Protein AF-A0A068VLN8-F1 (afdb_monomer)

Sequence (95 aa):
MSPPRLKVYEGVPPPYDKTKRMVIPDALKVLRLQAGHKYCLLGGLSSEVGWNYADTIRELEAKRKKRDLAEELMLAARSLNPPSSPTKFHQAGAR

Secondary structure (DSSP, 8-state):
-PPPS----SS--TTGGGS-----GGG-HHHHS-TT-----HHHHHHHTT-TTHHHHHHHHHHHHHHHHHHHHHHHHHHHS--SS----------

Mean predicted aligned error: 9.09 Å

InterPro domains:
  IPR005822 Large ribosomal subunit protein uL13 [PTHR11545] (5-68)
  IPR036899 Large ribosomal subunit protein uL13 superfamily [G3DSA:3.90.1180.10] (2-53)
  IPR036899 Large ribosomal subunit protein uL13 superfamily [SSF52161] (4-53)

Solvent-accessible surface area (backbone atoms only — not comparable to full-atom values): 6497 Å² total; per-residue (Å²): 133,83,78,79,92,76,86,88,74,88,68,71,58,86,76,55,63,81,46,89,82,84,80,64,70,90,75,34,59,85,79,72,50,64,89,90,66,8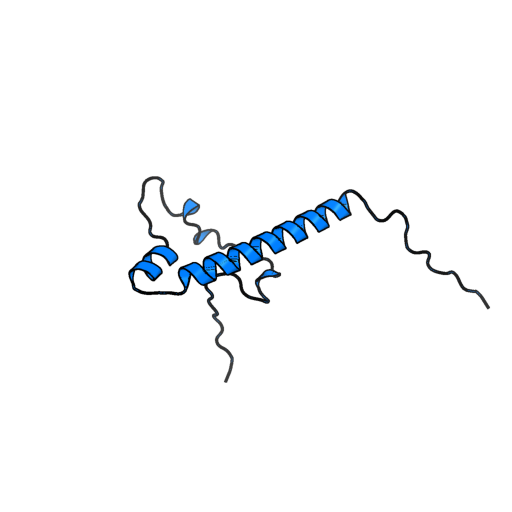7,83,82,55,67,73,57,56,42,44,76,76,69,44,81,57,61,65,60,44,52,54,52,46,52,54,49,52,53,51,54,51,51,52,51,50,51,54,54,52,46,70,77,55,59,78,94,60,80,78,76,77,76,87,77,73,97,125

Radius of gyration: 22.71 Å; Cα contacts (8 Å, |Δi|>4): 18; chains: 1; bounding box: 40×73×42 Å

Nearest PDB structures (foldseek):
  7qiz-assembly1_Q  TM=7.808E-01  e=6.899E-06  Solanum lycopersicum
  8v84-assembly1_O  TM=9.735E-01  e=1.619E-04  Saccharomyces cerevisiae BY4741
  8b2l-assembly1_d3  TM=7.379E-01  e=8.439E-06  Nicotiana tabacum
  8c3a-assembly1_w  TM=7.453E-01  e=1.731E-04  Candida albicans

Foldseek 3Di:
DDDDPDDDDLAQDPPRLPPDDDDDVVPDCVVPPDPPDDDDDPLVVCVVVPNPCSVVRVVVNVVSVVVVVVVVVVVVVCVVPPPPDDPDPPPDDDD

Structure (mmCIF, N/CA/C/O backbone):
data_AF-A0A068VLN8-F1
#
_entry.id   AF-A0A068VLN8-F1
#
loop_
_atom_site.group_PDB
_atom_site.id
_atom_site.type_symbol
_atom_site.label_atom_id
_atom_site.label_alt_id
_atom_site.label_comp_id
_atom_site.label_asym_id
_atom_site.label_entity_id
_atom_site.label_seq_id
_atom_site.pdbx_PDB_ins_code
_atom_site.Cartn_x
_atom_site.Cartn_y
_atom_site.Cartn_z
_atom_site.occupancy
_atom_site.B_iso_or_equiv
_atom_site.auth_seq_id
_atom_site.auth_comp_id
_atom_site.auth_asym_id
_atom_site.auth_atom_id
_atom_site.pdbx_PDB_model_num
ATOM 1 N N . MET A 1 1 ? -15.7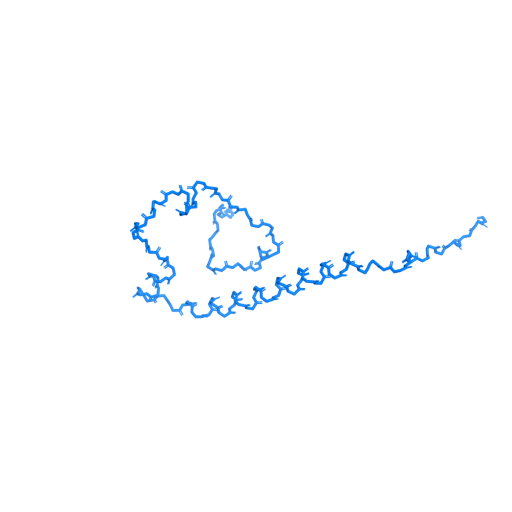43 -0.183 -27.932 1.00 66.06 1 MET A N 1
ATOM 2 C CA . MET A 1 1 ? -15.298 -1.238 -26.994 1.00 66.06 1 MET A CA 1
ATOM 3 C C . MET A 1 1 ? -15.280 -0.634 -25.593 1.00 66.06 1 MET A C 1
ATOM 5 O O . MET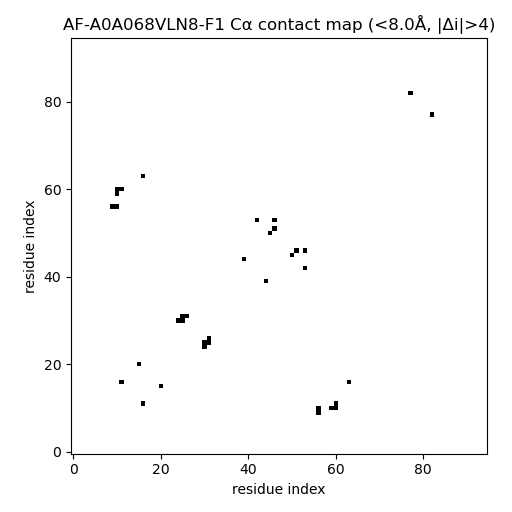 A 1 1 ? -14.625 0.383 -25.418 1.00 66.06 1 MET A O 1
ATOM 9 N N . SER A 1 2 ? -16.070 -1.148 -24.643 1.00 79.88 2 SER A N 1
ATOM 10 C CA . SER A 1 2 ? -16.106 -0.608 -23.268 1.00 79.88 2 SER A CA 1
ATOM 11 C C . SER A 1 2 ? -14.772 -0.872 -22.562 1.00 79.88 2 SER A C 1
ATOM 13 O O . SER A 1 2 ? -14.232 -1.967 -22.736 1.00 79.88 2 SER A O 1
ATOM 15 N N . PRO A 1 3 ? -14.245 0.061 -21.745 1.00 81.56 3 PRO A N 1
ATOM 16 C CA . PRO A 1 3 ? -13.064 -0.217 -20.939 1.00 81.56 3 PRO A CA 1
ATOM 17 C C . PRO A 1 3 ? -13.328 -1.373 -19.958 1.00 81.56 3 PRO A C 1
ATOM 19 O O . PRO A 1 3 ? -14.473 -1.562 -19.520 1.00 81.56 3 PRO A O 1
ATOM 22 N N . PRO A 1 4 ? -12.284 -2.146 -19.604 1.00 89.81 4 PRO A N 1
ATOM 23 C CA . PRO A 1 4 ? -12.393 -3.208 -18.615 1.00 89.81 4 PRO A CA 1
ATOM 24 C C . PRO A 1 4 ? -12.787 -2.629 -17.252 1.00 89.81 4 PRO A C 1
ATOM 26 O O . PRO A 1 4 ? -12.344 -1.546 -16.860 1.00 89.81 4 PRO A O 1
ATOM 29 N N . ARG A 1 5 ? -13.639 -3.362 -16.529 1.00 93.75 5 ARG A N 1
ATOM 30 C CA . ARG A 1 5 ? -14.190 -2.921 -15.236 1.00 93.75 5 ARG A CA 1
ATOM 31 C C . ARG A 1 5 ? -13.184 -3.021 -14.085 1.00 93.75 5 ARG A C 1
ATOM 33 O O . ARG A 1 5 ? -13.287 -2.250 -13.139 1.00 93.75 5 ARG A O 1
ATOM 40 N N . LEU A 1 6 ? -12.226 -3.947 -14.164 1.00 94.56 6 LEU A N 1
ATOM 41 C CA . LEU A 1 6 ? -11.197 -4.156 -13.144 1.00 94.56 6 LEU A CA 1
ATOM 42 C C . LEU A 1 6 ? -9.876 -3.511 -13.573 1.00 94.56 6 LEU A C 1
ATOM 44 O O . LEU A 1 6 ? -9.428 -3.687 -14.705 1.00 94.56 6 LEU A O 1
ATOM 48 N N . LYS A 1 7 ? -9.250 -2.791 -12.641 1.00 93.56 7 LYS A N 1
ATOM 49 C CA . LYS A 1 7 ? -7.915 -2.204 -12.782 1.00 93.56 7 LYS A CA 1
ATOM 50 C C . LYS A 1 7 ? -7.112 -2.540 -11.528 1.00 93.56 7 LYS A C 1
ATOM 52 O O . LYS A 1 7 ? -7.635 -2.395 -10.426 1.00 93.56 7 LYS A O 1
ATOM 57 N N . VAL A 1 8 ? -5.871 -2.985 -11.701 1.00 94.94 8 VAL A N 1
ATOM 58 C CA . VAL A 1 8 ? -4.968 -3.380 -10.610 1.00 94.94 8 VAL A CA 1
ATOM 59 C C . VAL A 1 8 ? -3.620 -2.707 -10.834 1.00 94.94 8 VAL A C 1
ATOM 61 O O . VAL A 1 8 ? -3.135 -2.659 -11.963 1.00 94.94 8 VAL A O 1
ATOM 64 N N . TYR A 1 9 ? -3.042 -2.173 -9.761 1.00 95.12 9 TYR A N 1
ATOM 65 C CA . TYR A 1 9 ? -1.764 -1.470 -9.769 1.00 95.12 9 TYR A CA 1
ATOM 66 C C . TYR A 1 9 ? -0.955 -1.881 -8.538 1.00 95.12 9 TYR A C 1
ATOM 68 O O . TYR A 1 9 ? -1.531 -2.115 -7.476 1.00 95.12 9 TYR A O 1
ATOM 76 N N . GLU A 1 10 ? 0.367 -1.928 -8.676 1.00 95.12 10 GLU A N 1
ATOM 77 C CA . GLU A 1 10 ? 1.292 -2.040 -7.548 1.00 95.12 10 GLU A CA 1
ATOM 78 C C . GLU A 1 10 ? 1.730 -0.632 -7.121 1.00 95.12 10 GLU A C 1
ATOM 80 O O . GLU A 1 10 ? 2.254 0.141 -7.925 1.00 95.12 10 GLU A O 1
ATOM 85 N N . GLY A 1 11 ? 1.453 -0.276 -5.864 1.00 95.12 11 GLY A N 1
ATOM 86 C CA . GLY A 1 11 ? 1.467 1.114 -5.391 1.00 95.12 11 GLY A CA 1
ATOM 87 C C . GLY A 1 11 ? 0.154 1.860 -5.669 1.00 95.12 11 GLY A C 1
ATOM 88 O O . GLY A 1 11 ? -0.828 1.285 -6.139 1.00 95.12 11 GLY A O 1
ATOM 89 N N . VAL A 1 12 ? 0.109 3.154 -5.339 1.00 95.69 12 VAL A N 1
ATOM 90 C CA . VAL A 1 12 ? -1.093 3.988 -5.504 1.00 95.69 12 VAL A CA 1
ATOM 91 C C . VAL A 1 12 ? -0.817 5.108 -6.510 1.00 95.69 12 VAL A C 1
ATOM 93 O O . VAL A 1 12 ? -0.339 6.178 -6.124 1.00 95.69 12 VAL A O 1
ATOM 96 N N . PRO A 1 13 ? -1.094 4.878 -7.806 1.00 95.12 13 PRO A N 1
ATOM 97 C CA . PRO A 1 13 ? -0.807 5.859 -8.842 1.00 95.12 13 PRO A CA 1
ATOM 98 C C . PRO A 1 13 ? -1.848 6.992 -8.870 1.00 95.12 13 PRO A C 1
ATOM 100 O O . PRO A 1 13 ? -2.993 6.798 -8.443 1.00 95.12 13 PRO A O 1
ATOM 103 N N . PRO A 1 14 ? -1.503 8.159 -9.446 1.00 93.00 14 PRO A N 1
ATOM 104 C CA . PRO A 1 14 ? -2.485 9.181 -9.795 1.00 93.00 14 PRO A CA 1
ATOM 105 C C . PRO A 1 14 ? -3.568 8.626 -10.738 1.00 93.00 14 PRO A C 1
ATOM 107 O O . PRO A 1 14 ? -3.236 7.865 -11.652 1.00 93.00 14 PRO A O 1
ATOM 110 N N . PRO A 1 15 ? -4.856 8.986 -10.564 1.00 92.31 15 PRO A N 1
ATOM 111 C CA . PRO A 1 15 ? -5.430 9.932 -9.592 1.00 92.31 15 PRO A CA 1
ATOM 112 C C . PRO A 1 15 ? -5.899 9.291 -8.263 1.00 92.31 15 PRO A C 1
ATOM 114 O O . PRO A 1 15 ? -6.579 9.935 -7.459 1.00 92.31 15 PRO A O 1
ATOM 117 N N . TYR A 1 16 ? -5.614 8.005 -8.038 1.00 93.88 16 TYR A N 1
ATOM 118 C CA . TYR A 1 16 ? -6.133 7.252 -6.888 1.00 93.88 16 TYR A CA 1
ATOM 119 C C . TYR A 1 16 ? -5.416 7.577 -5.575 1.00 93.88 16 TYR A C 1
ATOM 121 O O . TYR A 1 16 ? -5.931 7.268 -4.504 1.00 93.88 16 TYR A O 1
ATOM 129 N N . ASP A 1 17 ? -4.258 8.227 -5.648 1.00 93.19 17 ASP A N 1
ATOM 130 C CA . ASP A 1 17 ? -3.495 8.721 -4.504 1.00 93.19 17 ASP A CA 1
ATOM 131 C C . ASP A 1 17 ? -4.290 9.707 -3.639 1.00 93.19 17 ASP A C 1
ATOM 133 O O . ASP A 1 17 ? -4.169 9.667 -2.418 1.00 93.19 17 ASP A O 1
ATOM 137 N N . LYS A 1 18 ? -5.152 10.524 -4.255 1.00 89.69 18 LYS A N 1
ATOM 138 C CA . LYS A 1 18 ? -6.018 11.500 -3.566 1.00 89.69 18 LYS A CA 1
ATOM 139 C C . LYS A 1 18 ? -7.397 10.961 -3.194 1.00 89.69 18 LYS A C 1
ATOM 141 O O . LYS A 1 18 ? -8.160 11.615 -2.487 1.00 89.69 18 LYS A O 1
ATOM 146 N N . THR A 1 19 ? -7.757 9.788 -3.703 1.00 91.69 19 THR A N 1
ATOM 147 C CA . THR A 1 19 ? -9.081 9.205 -3.476 1.00 91.69 19 THR A CA 1
ATOM 148 C C . THR A 1 19 ? -9.087 8.422 -2.165 1.00 91.69 19 THR A C 1
ATOM 150 O O . THR A 1 19 ? -8.122 7.729 -1.833 1.00 91.69 19 THR A O 1
ATOM 153 N N . LYS A 1 20 ? -10.195 8.480 -1.412 1.00 91.75 20 LYS A N 1
ATOM 154 C CA . LYS A 1 20 ? -10.355 7.659 -0.205 1.00 91.75 20 LYS A CA 1
ATOM 155 C C . LYS A 1 20 ? -10.302 6.176 -0.578 1.00 91.75 20 LYS A C 1
ATOM 157 O O . LYS A 1 20 ? -11.173 5.662 -1.276 1.00 91.75 20 LYS A O 1
ATOM 162 N N . ARG A 1 21 ? -9.281 5.483 -0.079 1.00 93.19 21 ARG A N 1
ATOM 163 C CA . ARG A 1 21 ? -9.122 4.036 -0.244 1.00 93.19 21 ARG A CA 1
ATOM 164 C C . ARG A 1 21 ? -10.039 3.317 0.734 1.00 93.19 21 ARG A C 1
ATOM 166 O O . ARG A 1 21 ? -9.990 3.571 1.936 1.00 93.19 21 ARG A O 1
ATOM 173 N N . MET A 1 22 ? -10.870 2.430 0.204 1.00 96.25 22 MET A N 1
ATOM 174 C CA . MET A 1 22 ? -11.757 1.593 1.002 1.00 96.25 22 MET A CA 1
ATOM 175 C C . MET A 1 22 ? -11.068 0.269 1.323 1.00 96.25 22 MET A C 1
ATOM 177 O O . MET A 1 22 ? -10.307 -0.260 0.514 1.00 96.25 22 MET A O 1
ATOM 181 N N . VAL A 1 23 ? -11.343 -0.261 2.511 1.00 96.00 23 VAL A N 1
ATOM 182 C CA . VAL A 1 23 ? -10.834 -1.555 2.970 1.00 96.00 23 VAL A CA 1
ATOM 183 C C . VAL A 1 23 ? -12.004 -2.523 3.030 1.00 96.00 23 VAL A C 1
ATOM 185 O O . VAL A 1 23 ? -13.031 -2.200 3.621 1.00 96.00 23 VAL A O 1
ATOM 188 N N . ILE A 1 24 ? -11.844 -3.701 2.430 1.00 96.56 24 ILE A N 1
ATOM 189 C CA . ILE A 1 24 ? -12.818 -4.792 2.521 1.00 96.56 24 ILE A CA 1
ATOM 190 C C . ILE A 1 24 ? -12.436 -5.644 3.739 1.00 96.56 24 ILE A C 1
ATOM 192 O O . ILE A 1 24 ? -11.392 -6.302 3.694 1.00 96.56 24 ILE A O 1
ATOM 196 N N . PRO A 1 25 ? -13.231 -5.653 4.826 1.00 96.38 25 PRO A N 1
ATOM 197 C CA . PRO A 1 25 ? -12.845 -6.326 6.068 1.00 96.38 25 PRO A CA 1
ATOM 198 C C . PRO A 1 25 ? -12.621 -7.832 5.896 1.00 96.38 25 PRO A C 1
ATOM 200 O O . PRO A 1 25 ? -11.691 -8.388 6.475 1.00 96.38 25 PRO A O 1
ATOM 203 N N . ASP A 1 26 ? -13.409 -8.488 5.043 1.00 96.00 26 ASP A N 1
ATOM 204 C CA . ASP A 1 26 ? -13.301 -9.933 4.812 1.00 96.00 26 ASP A CA 1
ATOM 205 C C . ASP A 1 26 ? -12.019 -10.357 4.083 1.00 96.00 26 ASP A C 1
ATOM 207 O O . ASP A 1 26 ? -11.650 -11.527 4.134 1.00 96.00 26 ASP A O 1
ATOM 211 N N . ALA A 1 27 ? -11.300 -9.415 3.465 1.00 95.00 27 ALA A N 1
ATOM 212 C CA . ALA A 1 27 ? -10.005 -9.663 2.832 1.00 95.00 27 ALA A CA 1
ATOM 213 C C . ALA A 1 27 ? -8.811 -9.400 3.773 1.00 95.00 27 ALA A C 1
ATOM 215 O O . ALA A 1 27 ? -7.658 -9.617 3.394 1.00 95.00 27 ALA A O 1
ATOM 216 N N . LEU A 1 28 ? -9.043 -8.912 4.998 1.00 95.56 28 LEU A N 1
ATOM 217 C CA . LEU A 1 28 ? -7.959 -8.565 5.913 1.00 95.56 28 LEU A CA 1
ATOM 218 C C . LEU A 1 28 ? -7.323 -9.807 6.536 1.00 95.56 28 LEU A C 1
ATOM 220 O O . LEU A 1 28 ? -7.940 -10.511 7.335 1.00 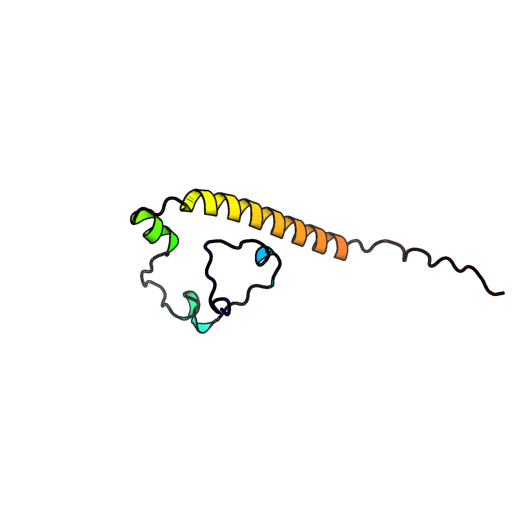95.56 28 LEU A O 1
ATOM 224 N N . LYS A 1 29 ? -6.023 -9.991 6.276 1.00 94.88 29 LYS A N 1
ATOM 225 C CA . LYS A 1 29 ? -5.201 -11.056 6.875 1.00 94.88 29 LYS A CA 1
ATOM 226 C C . LYS A 1 29 ? -5.373 -11.151 8.393 1.00 94.88 29 LYS A C 1
ATOM 228 O O . LYS A 1 29 ? -5.559 -12.243 8.902 1.00 94.88 29 LYS A O 1
ATOM 233 N N . VAL A 1 30 ? -5.327 -10.025 9.110 1.00 94.50 30 VAL A N 1
ATOM 234 C CA . VAL A 1 30 ? -5.413 -10.003 10.586 1.00 94.50 30 VAL A CA 1
ATOM 235 C C . VAL A 1 30 ? -6.743 -10.544 11.121 1.00 94.50 30 VAL A C 1
ATOM 237 O O . VAL A 1 30 ? -6.785 -11.059 12.229 1.00 94.50 30 VAL A O 1
ATOM 240 N N . LEU A 1 31 ? -7.817 -10.447 10.331 1.00 95.56 31 LEU A N 1
ATOM 241 C CA . LEU A 1 31 ? -9.139 -10.944 10.712 1.00 95.56 31 LEU A CA 1
ATOM 242 C C . LEU A 1 31 ? -9.372 -12.390 10.271 1.00 95.56 31 LEU A C 1
ATOM 244 O O . LEU A 1 31 ? -10.241 -13.055 10.823 1.00 95.56 31 LEU A O 1
ATOM 248 N N . ARG A 1 32 ? -8.662 -12.857 9.238 1.00 95.44 32 ARG A N 1
ATOM 249 C CA . ARG A 1 32 ? -8.900 -14.168 8.615 1.00 95.44 32 ARG A CA 1
ATOM 250 C C . ARG A 1 32 ? -7.865 -15.227 8.983 1.00 95.44 32 ARG A C 1
ATOM 252 O O . ARG A 1 32 ? -8.193 -16.407 8.978 1.00 95.44 32 ARG A O 1
ATOM 259 N N . LEU A 1 33 ? -6.630 -14.830 9.281 1.00 96.19 33 LEU A N 1
ATOM 260 C CA . LEU A 1 33 ? -5.526 -15.739 9.571 1.00 96.19 33 LEU A CA 1
ATOM 261 C C . LEU A 1 33 ? -5.233 -15.764 11.075 1.00 96.19 33 LEU A C 1
ATOM 263 O O . LEU A 1 33 ? -4.999 -14.719 11.680 1.00 96.19 33 LEU A O 1
ATOM 267 N N . GLN A 1 34 ? -5.205 -16.960 11.664 1.00 95.69 34 GLN A N 1
ATOM 268 C CA . GLN A 1 34 ? -4.836 -17.143 13.068 1.00 95.69 34 GLN A CA 1
ATOM 269 C C . GLN A 1 34 ? -3.366 -16.782 13.317 1.00 95.69 34 GLN A C 1
ATOM 271 O O . GLN A 1 34 ? -2.500 -16.931 12.448 1.00 95.69 34 GLN A O 1
ATOM 276 N N . ALA A 1 35 ? -3.079 -16.321 14.535 1.00 95.75 35 ALA A N 1
ATOM 277 C CA . ALA A 1 35 ? -1.716 -16.049 14.963 1.00 95.75 35 ALA A CA 1
ATOM 278 C C . ALA A 1 35 ? -0.853 -17.320 14.864 1.00 95.75 35 ALA A C 1
ATOM 280 O O . ALA A 1 35 ? -1.296 -18.414 15.202 1.00 95.75 35 ALA A O 1
ATOM 281 N N . GLY A 1 36 ? 0.383 -17.172 14.387 1.00 95.75 36 GLY A N 1
ATOM 282 C CA . GLY A 1 36 ? 1.326 -18.281 14.207 1.00 95.75 36 GLY A CA 1
ATOM 283 C C . GLY A 1 36 ? 1.286 -18.950 12.829 1.00 95.75 36 GLY A C 1
ATOM 284 O O . GLY A 1 36 ? 2.238 -19.643 12.472 1.00 95.75 36 GLY A O 1
ATOM 285 N N . HIS A 1 37 ? 0.259 -18.712 12.008 1.00 96.88 37 HIS A N 1
ATOM 286 C CA . HIS A 1 37 ? 0.225 -19.259 10.651 1.00 96.88 37 HIS A CA 1
ATOM 287 C C . HIS A 1 37 ? 1.125 -18.458 9.699 1.00 96.88 37 HIS A C 1
ATOM 289 O O . HIS A 1 37 ? 1.123 -17.222 9.688 1.00 96.88 37 HIS A O 1
ATOM 295 N N . LYS A 1 38 ? 1.898 -19.175 8.873 1.00 96.12 38 LYS A N 1
ATOM 296 C CA . LYS A 1 38 ? 2.796 -18.573 7.878 1.00 96.12 38 LYS A CA 1
ATOM 297 C C . LYS A 1 38 ? 1.992 -17.981 6.719 1.00 96.12 38 LYS A C 1
ATOM 299 O O . LYS A 1 38 ? 0.975 -18.532 6.310 1.00 96.12 38 LYS A O 1
ATOM 304 N N . TYR A 1 39 ? 2.480 -16.876 6.171 1.00 96.00 39 TYR A N 1
ATOM 305 C CA . TYR A 1 39 ? 1.922 -16.224 4.991 1.00 96.00 39 TYR A CA 1
ATOM 306 C C . TYR A 1 39 ? 3.053 -15.676 4.126 1.00 96.00 39 TYR A C 1
ATOM 308 O O . TYR A 1 39 ? 4.169 -15.469 4.602 1.00 96.00 39 TYR A O 1
ATOM 316 N N . CYS A 1 40 ? 2.746 -15.425 2.860 1.00 95.75 40 CYS A N 1
ATOM 317 C CA . CYS A 1 40 ? 3.667 -14.817 1.916 1.00 95.75 40 CYS A CA 1
ATOM 318 C C . CYS A 1 40 ? 3.201 -13.396 1.582 1.00 95.75 40 CYS A C 1
ATOM 320 O O . CYS A 1 40 ? 2.001 -13.111 1.551 1.00 95.75 40 CYS A O 1
ATOM 322 N N . LEU A 1 41 ? 4.152 -12.498 1.341 1.00 94.94 41 LEU A N 1
ATOM 323 C CA . LEU A 1 41 ? 3.878 -11.190 0.764 1.00 94.94 41 LEU A CA 1
ATOM 324 C C . LEU A 1 41 ? 4.040 -11.293 -0.747 1.00 94.94 41 LEU A C 1
ATOM 326 O O . LEU A 1 41 ? 5.116 -11.660 -1.215 1.00 94.94 41 LEU A O 1
ATOM 330 N N . LEU A 1 42 ? 3.001 -10.908 -1.494 1.00 94.50 42 LEU A N 1
ATOM 331 C CA . LEU A 1 42 ? 3.018 -10.954 -2.957 1.00 94.50 42 LEU A CA 1
ATOM 332 C C . LEU A 1 42 ? 4.250 -10.244 -3.533 1.00 94.50 42 LEU A C 1
ATOM 334 O O . LEU A 1 42 ? 4.933 -10.816 -4.365 1.00 94.50 42 LEU A O 1
ATOM 338 N N . GLY A 1 43 ? 4.601 -9.057 -3.026 1.00 93.75 43 GLY A N 1
ATOM 339 C CA . GLY A 1 43 ? 5.789 -8.331 -3.491 1.00 93.75 43 GLY A CA 1
ATOM 340 C C . GLY A 1 43 ? 7.116 -9.075 -3.272 1.00 93.75 43 GLY A C 1
ATOM 341 O O . GLY A 1 43 ? 8.018 -8.954 -4.098 1.00 93.75 43 GLY A O 1
ATOM 342 N N . GLY A 1 44 ? 7.231 -9.868 -2.199 1.00 94.25 44 GLY A N 1
ATOM 343 C CA . GLY A 1 44 ? 8.407 -10.709 -1.947 1.00 94.25 44 GLY A CA 1
ATOM 344 C C . GLY A 1 44 ? 8.494 -11.848 -2.958 1.00 94.25 44 GLY A C 1
ATOM 345 O O . GLY A 1 44 ? 9.480 -11.948 -3.681 1.00 94.25 44 GLY A O 1
ATOM 346 N N . LEU A 1 45 ? 7.404 -12.610 -3.095 1.00 96.19 45 LEU A N 1
ATOM 347 C CA . LEU A 1 45 ? 7.300 -13.687 -4.082 1.00 96.19 45 LEU A CA 1
ATOM 348 C C . LEU A 1 45 ? 7.558 -13.188 -5.507 1.00 96.19 45 LEU A C 1
ATOM 350 O O . LEU A 1 45 ? 8.326 -13.798 -6.239 1.00 96.19 45 LEU A O 1
ATOM 354 N N . SER A 1 46 ? 6.948 -12.065 -5.893 1.00 96.00 46 SER A N 1
ATOM 355 C CA . SER A 1 46 ? 7.125 -11.467 -7.218 1.00 96.00 46 SER A CA 1
ATOM 356 C C . SER A 1 46 ? 8.594 -11.148 -7.503 1.00 96.00 46 SER A C 1
ATOM 358 O O . SER A 1 46 ? 9.073 -11.399 -8.605 1.00 96.00 46 SER A O 1
ATOM 360 N N . SER A 1 47 ? 9.324 -10.635 -6.509 1.00 94.88 47 SER A N 1
ATOM 361 C CA . SER A 1 47 ? 10.751 -10.322 -6.655 1.00 94.88 47 SER A CA 1
ATOM 362 C C . SER A 1 47 ? 11.589 -11.591 -6.843 1.00 94.88 47 SER A C 1
ATOM 364 O O . SER A 1 47 ? 12.481 -11.617 -7.687 1.00 94.88 47 SER A O 1
ATOM 366 N N . GLU A 1 48 ? 11.268 -12.662 -6.112 1.00 95.94 48 GLU A N 1
ATOM 367 C CA . GLU A 1 48 ? 11.941 -13.964 -6.237 1.00 95.94 48 GLU A CA 1
ATOM 368 C C . GLU A 1 48 ? 11.735 -14.605 -7.618 1.00 95.94 48 GLU A C 1
ATOM 370 O O . GLU A 1 48 ? 12.639 -15.260 -8.132 1.00 95.94 48 GLU A O 1
ATOM 375 N N . VAL A 1 49 ? 10.581 -14.379 -8.257 1.00 96.19 49 VAL A N 1
ATOM 376 C CA . VAL A 1 49 ? 10.275 -14.907 -9.601 1.00 96.19 49 VAL A CA 1
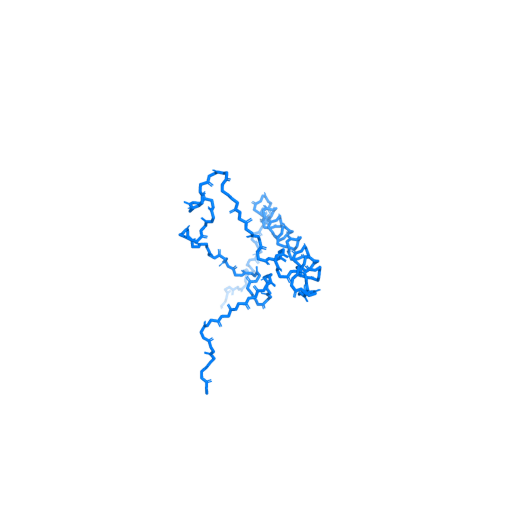ATOM 377 C C . VAL A 1 49 ? 10.700 -13.975 -10.746 1.00 96.19 49 VAL A C 1
ATOM 379 O O . VAL A 1 49 ? 10.282 -14.167 -11.887 1.00 96.19 49 VAL A O 1
ATOM 382 N N . GLY A 1 50 ? 11.544 -12.975 -10.468 1.00 94.81 50 GLY A N 1
ATOM 383 C CA . GLY A 1 50 ? 12.168 -12.126 -11.490 1.00 94.81 50 GLY A CA 1
ATOM 384 C C . GLY A 1 50 ? 11.421 -10.830 -11.820 1.00 94.81 50 GLY A C 1
ATOM 385 O O . GLY A 1 50 ? 11.664 -10.225 -12.866 1.00 94.81 50 GLY A O 1
ATOM 386 N N . TRP A 1 51 ? 10.509 -10.371 -10.958 1.00 96.19 51 TRP A N 1
ATOM 387 C CA . TRP A 1 51 ? 9.887 -9.058 -11.123 1.00 96.19 51 TRP A CA 1
ATOM 388 C C . TRP A 1 51 ? 10.807 -7.931 -10.632 1.00 96.19 51 TRP A C 1
ATOM 390 O O . TRP A 1 51 ? 11.017 -7.743 -9.436 1.00 96.19 51 TRP A O 1
ATOM 400 N N . ASN A 1 52 ? 11.316 -7.130 -11.569 1.00 94.38 52 ASN A N 1
ATOM 401 C CA . ASN A 1 52 ? 12.393 -6.163 -11.306 1.00 94.38 52 ASN A CA 1
ATOM 402 C C . ASN A 1 52 ? 11.932 -4.783 -10.795 1.00 94.38 52 ASN A C 1
ATOM 404 O O . ASN A 1 52 ? 12.761 -3.923 -10.512 1.00 94.38 52 ASN A O 1
ATOM 408 N N . TYR A 1 53 ? 10.626 -4.529 -10.684 1.00 95.38 53 TYR A N 1
ATOM 409 C CA . TYR A 1 53 ? 10.105 -3.190 -10.358 1.00 95.38 53 TYR A CA 1
ATOM 410 C C . TYR A 1 53 ? 9.931 -2.923 -8.856 1.00 95.38 53 TYR A C 1
ATOM 412 O O . TYR A 1 53 ? 9.484 -1.839 -8.471 1.00 95.38 53 TYR A O 1
ATOM 420 N N . ALA A 1 54 ? 10.291 -3.880 -7.997 1.00 94.38 54 ALA A N 1
ATOM 421 C CA . ALA A 1 54 ? 10.094 -3.785 -6.553 1.00 94.38 54 ALA A CA 1
ATOM 422 C C . ALA A 1 54 ? 10.756 -2.537 -5.935 1.00 94.38 54 ALA A C 1
ATOM 424 O O . ALA A 1 54 ? 10.126 -1.828 -5.145 1.00 94.38 54 ALA A O 1
ATOM 425 N N . ASP A 1 55 ? 11.998 -2.229 -6.320 1.00 95.31 55 ASP A N 1
ATOM 426 C CA . ASP A 1 55 ? 12.745 -1.087 -5.778 1.00 95.31 55 ASP A CA 1
ATOM 427 C C . ASP A 1 55 ? 12.197 0.254 -6.278 1.00 95.31 55 ASP A C 1
ATOM 429 O O . ASP A 1 55 ? 12.014 1.185 -5.490 1.00 95.31 55 ASP A O 1
ATOM 433 N N . THR A 1 56 ? 11.839 0.332 -7.562 1.00 95.88 56 THR A N 1
ATOM 434 C CA . THR A 1 56 ? 11.209 1.519 -8.154 1.00 95.88 56 THR A CA 1
ATOM 435 C C . THR A 1 56 ? 9.899 1.858 -7.445 1.00 95.88 56 THR A C 1
ATOM 437 O O . THR A 1 56 ? 9.662 3.007 -7.073 1.00 95.88 56 THR A O 1
ATOM 440 N N . ILE A 1 57 ? 9.051 0.855 -7.203 1.00 95.56 57 ILE A N 1
ATOM 441 C CA . ILE A 1 57 ? 7.762 1.050 -6.528 1.00 95.56 57 ILE A CA 1
ATOM 442 C C . ILE A 1 57 ? 7.975 1.460 -5.072 1.00 95.56 57 ILE A C 1
ATOM 444 O O . ILE A 1 57 ? 7.285 2.356 -4.583 1.00 95.56 57 ILE A O 1
ATOM 448 N N . ARG A 1 58 ? 8.966 0.875 -4.386 1.00 95.62 58 ARG A N 1
ATOM 449 C CA . ARG A 1 58 ? 9.323 1.262 -3.015 1.00 95.62 58 ARG A CA 1
ATOM 450 C C . ARG A 1 58 ? 9.699 2.741 -2.928 1.00 95.62 58 ARG A C 1
ATOM 452 O O . ARG A 1 58 ? 9.224 3.434 -2.026 1.00 95.62 58 ARG A O 1
ATOM 459 N N . GLU A 1 59 ? 10.513 3.233 -3.860 1.00 97.38 59 GLU A N 1
ATOM 460 C CA . GLU A 1 59 ? 10.913 4.641 -3.906 1.00 97.38 59 GLU A CA 1
ATOM 461 C C . GLU A 1 59 ? 9.716 5.567 -4.181 1.00 97.38 59 GLU A C 1
ATOM 463 O O . GLU A 1 59 ? 9.520 6.566 -3.480 1.00 97.38 59 GLU A O 1
ATOM 468 N N . LEU A 1 60 ? 8.881 5.225 -5.167 1.00 96.56 60 LEU A N 1
ATOM 469 C CA . LEU A 1 60 ? 7.701 6.014 -5.528 1.00 96.56 60 LEU A CA 1
ATOM 470 C C . LEU A 1 60 ? 6.673 6.070 -4.388 1.00 96.56 60 LEU A C 1
ATOM 472 O O . LEU A 1 60 ? 6.167 7.147 -4.067 1.00 96.56 60 LEU A O 1
ATOM 476 N N . GLU A 1 61 ? 6.419 4.951 -3.710 1.00 97.06 61 GLU A N 1
ATOM 477 C CA . GLU A 1 61 ? 5.515 4.905 -2.559 1.00 97.06 61 GLU A CA 1
ATOM 478 C C . GLU A 1 61 ? 6.064 5.673 -1.353 1.00 97.06 61 GLU A C 1
ATOM 480 O O . GLU A 1 61 ? 5.291 6.291 -0.616 1.00 97.06 61 GLU A O 1
ATOM 485 N N . ALA A 1 62 ? 7.385 5.692 -1.150 1.00 97.38 62 ALA A N 1
ATOM 486 C CA . ALA A 1 62 ? 8.004 6.519 -0.118 1.00 97.38 62 ALA A CA 1
ATOM 487 C C . ALA A 1 62 ? 7.799 8.016 -0.405 1.00 97.38 62 ALA A C 1
ATOM 489 O O . ALA A 1 62 ? 7.435 8.771 0.499 1.00 97.38 62 ALA A O 1
ATOM 490 N N . LYS A 1 63 ? 7.970 8.445 -1.664 1.00 96.50 63 LYS A N 1
ATOM 491 C CA . LYS A 1 63 ? 7.682 9.826 -2.090 1.00 96.50 63 LYS A CA 1
ATOM 492 C C . LYS A 1 63 ? 6.203 10.173 -1.900 1.00 96.50 63 LYS A C 1
ATOM 494 O O . LYS A 1 63 ? 5.898 11.227 -1.343 1.00 96.50 63 LYS A O 1
ATOM 499 N N . ARG A 1 64 ? 5.292 9.273 -2.285 1.00 96.25 64 ARG A N 1
ATOM 500 C CA . ARG A 1 64 ? 3.842 9.454 -2.113 1.00 96.25 64 ARG A CA 1
ATOM 501 C C . ARG A 1 64 ? 3.465 9.635 -0.642 1.00 96.25 64 ARG A C 1
ATOM 503 O O . ARG A 1 64 ? 2.842 10.629 -0.298 1.00 96.25 64 ARG A O 1
ATOM 510 N N . LYS A 1 65 ? 3.904 8.732 0.242 1.00 95.31 65 LYS A N 1
ATOM 511 C CA . LYS A 1 65 ? 3.601 8.796 1.685 1.00 95.31 65 LYS A CA 1
ATOM 512 C C . LYS A 1 65 ? 4.122 10.074 2.346 1.00 95.31 65 LYS A C 1
ATOM 514 O O . LYS A 1 65 ? 3.443 10.619 3.207 1.00 95.31 65 LYS A O 1
ATOM 519 N N . LYS A 1 66 ? 5.300 10.566 1.939 1.00 96.56 66 LYS A N 1
ATOM 520 C CA . LYS A 1 66 ? 5.839 11.848 2.429 1.00 96.56 66 LYS A CA 1
ATOM 521 C C . LYS A 1 66 ? 4.942 13.025 2.048 1.00 96.56 66 LYS A C 1
ATOM 523 O O . LYS A 1 66 ? 4.701 13.888 2.883 1.00 96.56 66 LYS A O 1
ATOM 528 N N . ARG A 1 67 ? 4.446 13.050 0.808 1.00 92.94 67 ARG A N 1
ATOM 529 C CA . ARG A 1 67 ? 3.509 14.080 0.344 1.00 92.94 67 ARG A CA 1
ATOM 530 C C . ARG A 1 67 ? 2.182 14.011 1.098 1.00 92.94 67 ARG A C 1
ATOM 532 O O . ARG A 1 67 ? 1.731 15.046 1.567 1.00 92.94 67 ARG A O 1
ATOM 539 N N . ASP A 1 68 ? 1.610 12.818 1.255 1.00 91.56 68 ASP A N 1
ATOM 540 C CA . ASP A 1 68 ? 0.341 12.639 1.973 1.00 91.56 68 ASP A CA 1
ATOM 541 C C . ASP A 1 68 ? 0.453 13.112 3.431 1.00 91.56 68 ASP A C 1
ATOM 543 O O . ASP A 1 68 ? -0.402 13.849 3.910 1.00 91.56 68 ASP A O 1
ATOM 547 N N . LEU A 1 69 ? 1.546 12.751 4.117 1.00 93.25 69 LEU A N 1
ATOM 548 C CA . LEU A 1 69 ? 1.806 13.188 5.490 1.00 93.25 69 LEU A CA 1
ATOM 549 C C . LEU A 1 69 ? 1.967 14.712 5.587 1.00 93.25 69 LEU A C 1
ATOM 551 O O . LEU A 1 69 ? 1.477 15.326 6.530 1.00 93.25 69 LEU A O 1
ATOM 555 N N . ALA A 1 70 ? 2.659 15.329 4.626 1.00 92.75 70 ALA A N 1
ATOM 556 C CA . ALA A 1 70 ? 2.821 16.779 4.590 1.00 92.75 70 ALA A CA 1
ATOM 557 C C . ALA A 1 70 ? 1.476 17.495 4.383 1.00 92.75 70 ALA A C 1
ATOM 559 O O . ALA A 1 70 ? 1.212 18.496 5.044 1.00 92.75 70 ALA A O 1
ATOM 560 N N . GLU A 1 71 ? 0.619 16.972 3.504 1.00 89.88 71 GLU A N 1
ATOM 561 C CA . GLU A 1 71 ? -0.723 17.507 3.265 1.00 89.88 71 GLU A CA 1
ATOM 562 C C . GLU A 1 71 ? -1.613 17.373 4.511 1.00 89.88 71 GLU A C 1
ATOM 564 O O . GLU A 1 71 ? -2.265 18.338 4.910 1.00 89.88 71 GLU A O 1
ATOM 569 N N . GLU A 1 72 ? -1.573 16.221 5.185 1.00 89.25 72 GLU A N 1
ATOM 570 C CA . GLU A 1 72 ? -2.293 15.988 6.441 1.00 89.25 72 GLU A CA 1
ATOM 571 C C . GLU A 1 72 ? -1.826 16.939 7.554 1.00 89.25 72 GLU A C 1
ATOM 573 O O . GLU A 1 72 ? -2.651 17.567 8.224 1.00 89.25 72 GLU A O 1
ATOM 578 N N . LEU A 1 73 ? -0.511 17.131 7.700 1.00 90.56 73 LEU A N 1
ATOM 579 C CA . LEU A 1 73 ? 0.065 18.080 8.654 1.00 90.56 73 LEU A CA 1
ATOM 580 C C . LEU A 1 73 ? -0.358 19.527 8.345 1.00 90.56 73 LEU A C 1
ATOM 582 O O . LEU A 1 73 ? -0.702 20.275 9.260 1.00 90.56 73 LEU A O 1
ATOM 586 N N . MET A 1 74 ? -0.363 19.933 7.069 1.00 88.06 74 MET A N 1
ATOM 587 C CA . MET A 1 74 ? -0.810 21.270 6.655 1.00 88.06 74 MET A CA 1
ATOM 588 C C . MET A 1 74 ? -2.294 21.497 6.958 1.00 88.06 74 MET A C 1
ATOM 590 O O . MET A 1 74 ? -2.668 22.563 7.454 1.00 88.06 74 MET A O 1
ATOM 594 N N . LEU A 1 75 ? -3.145 20.502 6.693 1.00 86.44 75 LEU A N 1
ATOM 595 C CA . LEU A 1 75 ? -4.571 20.562 7.016 1.00 86.44 75 LEU A CA 1
ATOM 596 C C . LEU A 1 75 ? -4.797 20.656 8.531 1.00 86.44 75 LEU A C 1
ATOM 598 O O . LEU A 1 75 ? -5.591 21.489 8.977 1.00 86.44 75 LEU A O 1
ATOM 602 N N . ALA A 1 76 ? -4.059 19.875 9.324 1.00 88.50 76 ALA A N 1
ATOM 603 C CA . ALA A 1 76 ? -4.111 19.943 10.782 1.00 88.50 76 ALA A CA 1
ATOM 604 C C . ALA A 1 76 ? -3.660 21.321 11.304 1.00 88.50 76 ALA A C 1
ATOM 606 O O . ALA A 1 76 ? -4.367 21.936 12.104 1.00 88.50 76 ALA A O 1
ATOM 607 N N . ALA A 1 77 ? -2.550 21.864 10.793 1.00 89.56 77 ALA A N 1
ATOM 608 C CA . ALA A 1 77 ? -2.052 23.192 11.162 1.00 89.56 77 ALA A CA 1
ATOM 609 C C . ALA A 1 77 ? -3.060 24.314 10.850 1.00 89.56 77 ALA A C 1
ATOM 611 O O . ALA A 1 77 ? -3.231 25.232 11.654 1.00 89.56 77 ALA A O 1
ATOM 612 N N . ARG A 1 78 ? -3.780 24.219 9.721 1.00 85.38 78 ARG A N 1
ATOM 613 C CA . ARG A 1 78 ? -4.848 25.166 9.356 1.00 85.38 78 ARG A CA 1
ATOM 614 C C . ARG A 1 78 ? -6.038 25.112 10.315 1.00 85.38 78 ARG A C 1
ATOM 616 O O . ARG A 1 78 ? -6.676 26.137 10.533 1.00 85.38 78 ARG A O 1
ATOM 623 N N . SER A 1 79 ? -6.345 23.943 10.876 1.00 82.81 79 SER A N 1
ATOM 624 C CA . SER A 1 79 ? -7.433 23.809 11.85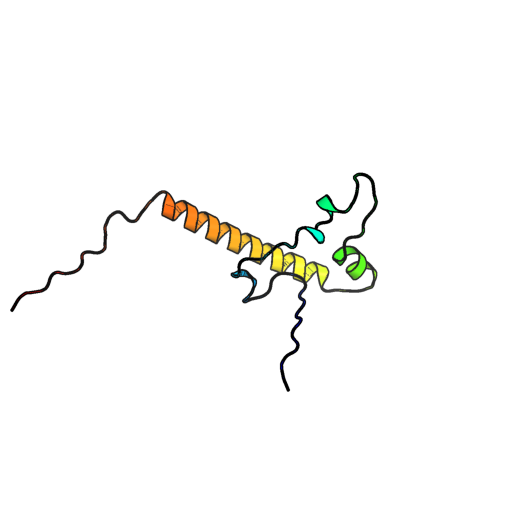4 1.00 82.81 79 SER A CA 1
ATOM 625 C C . SER A 1 79 ? -7.108 24.479 13.196 1.00 82.81 79 SER A C 1
ATOM 627 O O . SER A 1 79 ? -8.003 25.028 13.831 1.00 82.81 79 SER A O 1
ATOM 629 N N . LEU A 1 80 ? -5.829 24.489 13.590 1.00 84.56 80 LEU A N 1
ATOM 630 C CA . LEU A 1 80 ? -5.350 25.104 14.832 1.00 84.56 80 LEU A CA 1
ATOM 631 C C . LEU A 1 80 ? -5.210 26.628 14.730 1.00 84.56 80 LEU A C 1
ATOM 633 O O . LEU A 1 80 ? -5.447 27.326 15.710 1.00 84.56 80 LEU A O 1
ATOM 637 N N . ASN A 1 81 ? -4.850 27.142 13.550 1.00 81.69 81 ASN A N 1
ATOM 638 C CA . ASN A 1 81 ? -4.722 28.575 13.286 1.00 81.69 81 ASN A CA 1
ATOM 639 C C . ASN A 1 81 ? -5.684 28.989 12.162 1.00 81.69 81 ASN A C 1
ATOM 641 O O . ASN A 1 81 ? -5.254 29.148 11.012 1.00 81.69 81 ASN A O 1
ATOM 645 N N . PRO A 1 82 ? -6.991 29.138 12.452 1.00 70.69 82 PRO A N 1
ATOM 646 C CA . PRO A 1 82 ? -7.931 29.633 11.459 1.00 70.69 82 PRO A CA 1
ATOM 647 C C . PRO A 1 82 ? -7.506 31.042 11.003 1.00 70.69 82 PRO A C 1
ATOM 649 O O . PRO A 1 82 ? -7.041 31.836 11.826 1.00 70.69 82 PRO A O 1
ATOM 652 N N . PRO A 1 83 ? -7.637 31.383 9.706 1.00 70.12 83 PRO A N 1
ATOM 653 C CA . PRO A 1 83 ? -7.296 32.717 9.221 1.00 70.12 83 PRO A CA 1
ATOM 654 C C . PRO A 1 83 ? -8.079 33.773 10.012 1.00 70.12 83 PRO A C 1
ATOM 656 O O . PRO A 1 83 ? -9.301 33.699 10.128 1.00 70.12 83 PRO A O 1
ATOM 659 N N . SER A 1 84 ? -7.358 34.751 10.563 1.00 65.62 84 SER A N 1
ATOM 660 C CA . SER A 1 84 ? -7.827 35.707 11.579 1.00 65.62 84 SER A CA 1
ATOM 661 C C . SER A 1 84 ? -8.856 36.734 11.094 1.00 65.62 84 SER A C 1
ATOM 663 O O . SER A 1 84 ? -9.228 37.638 11.838 1.00 65.62 84 SER A O 1
ATOM 665 N N . SER A 1 85 ? -9.341 36.631 9.858 1.00 58.62 85 SER A N 1
ATOM 666 C CA . SER A 1 85 ? -10.424 37.481 9.369 1.00 58.62 85 SER A CA 1
ATOM 667 C C . SER A 1 85 ? -11.141 36.847 8.176 1.00 58.62 85 SER A C 1
ATOM 669 O O . SER A 1 85 ? -10.481 36.296 7.289 1.00 58.62 85 SER A O 1
ATOM 671 N N . PRO A 1 86 ?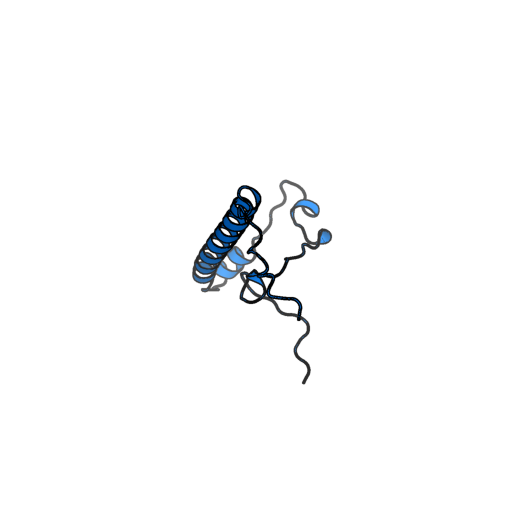 -12.482 36.942 8.096 1.00 56.59 86 PRO A N 1
ATOM 672 C CA . PRO A 1 86 ? -13.148 36.811 6.815 1.00 56.59 86 PRO A CA 1
ATOM 673 C C . PRO A 1 86 ? -12.619 37.947 5.940 1.00 56.59 86 PRO A C 1
ATOM 675 O O . PRO A 1 86 ? -12.628 39.112 6.347 1.00 56.59 86 PRO A O 1
ATOM 678 N N . THR A 1 87 ? -12.113 37.613 4.756 1.00 61.06 87 THR A N 1
ATOM 679 C CA . THR A 1 87 ? -11.800 38.585 3.710 1.00 61.06 87 THR A CA 1
ATOM 680 C C . THR A 1 87 ? -12.983 39.541 3.626 1.00 61.06 87 THR A C 1
ATOM 682 O O . THR A 1 87 ? -14.111 39.096 3.413 1.00 61.06 87 THR A O 1
ATOM 685 N N . LYS A 1 88 ? -12.760 40.833 3.903 1.00 51.53 88 LYS A N 1
ATOM 686 C CA . LYS A 1 88 ? -13.829 41.832 3.897 1.00 51.53 88 LYS A CA 1
ATOM 687 C C . LYS A 1 88 ? -14.555 41.736 2.554 1.00 51.53 88 LYS A C 1
ATOM 689 O O . LYS A 1 88 ? -13.981 42.106 1.532 1.00 51.53 88 LYS A O 1
ATOM 694 N N . PHE A 1 89 ? -15.800 41.257 2.560 1.00 50.53 89 PHE A N 1
ATOM 695 C CA . PHE A 1 89 ? -16.740 41.556 1.490 1.00 50.53 89 PHE A CA 1
ATOM 696 C C . PHE A 1 89 ? -16.765 43.079 1.395 1.00 50.53 89 PHE A C 1
ATOM 698 O O . PHE A 1 89 ? -17.179 43.756 2.337 1.00 50.53 89 PHE A O 1
ATOM 705 N N . HIS A 1 90 ? -16.214 43.621 0.312 1.00 53.34 90 HIS A N 1
ATOM 706 C CA . HIS A 1 90 ? -16.305 45.042 0.034 1.00 53.34 90 HIS A CA 1
ATOM 707 C C . HIS A 1 90 ? -17.794 45.342 -0.157 1.00 53.34 90 HIS A C 1
ATOM 709 O O . HIS A 1 90 ? -18.382 44.987 -1.176 1.00 53.34 90 HIS A O 1
ATOM 715 N N . GLN A 1 91 ? -18.424 45.941 0.854 1.00 55.06 91 GLN A N 1
ATOM 716 C CA . GLN A 1 91 ? -19.658 46.677 0.642 1.00 55.06 91 GLN A CA 1
ATOM 717 C C . GLN A 1 91 ? -19.320 47.844 -0.285 1.00 55.06 91 GLN A C 1
ATOM 719 O O . GLN A 1 91 ? -18.669 48.803 0.117 1.00 55.06 91 GLN A O 1
ATOM 724 N N . ALA A 1 92 ? -19.754 47.745 -1.530 1.00 50.34 92 ALA A N 1
ATOM 725 C CA . ALA A 1 92 ? -19.905 48.867 -2.438 1.00 50.34 92 ALA A CA 1
ATOM 726 C C . ALA A 1 92 ? -21.071 48.490 -3.350 1.00 50.34 92 ALA A C 1
ATOM 728 O O . ALA A 1 92 ? -20.996 47.502 -4.064 1.00 50.34 92 ALA A O 1
ATOM 729 N N . GLY A 1 93 ? -22.216 49.144 -3.345 1.00 45.81 93 GLY A N 1
ATOM 730 C CA . GLY A 1 93 ? -22.721 50.274 -2.592 1.00 45.81 93 GLY A CA 1
ATOM 731 C C . GLY A 1 93 ? -24.149 50.447 -3.104 1.00 45.81 93 GLY A C 1
ATOM 732 O O . GLY A 1 93 ? -24.409 50.224 -4.285 1.00 45.81 93 GLY A O 1
ATOM 733 N N . ALA A 1 94 ? -25.079 50.775 -2.217 1.00 49.47 94 ALA A N 1
ATOM 734 C CA . ALA A 1 94 ? -26.421 51.159 -2.615 1.00 49.47 94 ALA A CA 1
ATOM 735 C C . ALA A 1 94 ? -26.353 52.424 -3.484 1.00 49.47 94 ALA A C 1
AT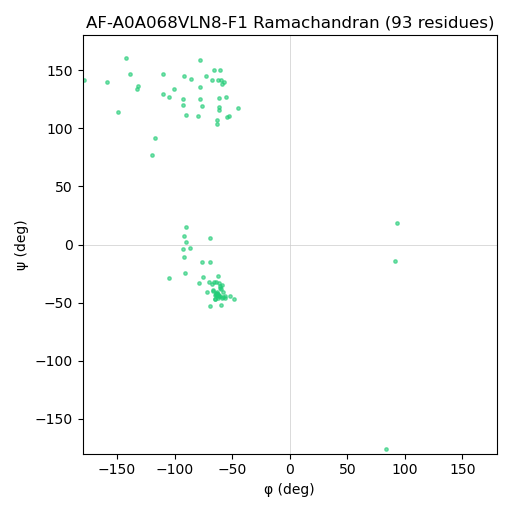OM 737 O O . ALA A 1 94 ? -25.897 53.462 -2.998 1.00 49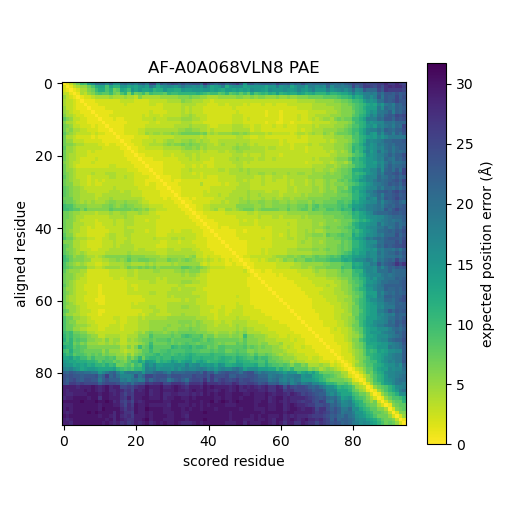.47 94 ALA A O 1
ATOM 738 N N . ARG A 1 95 ? -26.810 52.323 -4.733 1.00 45.97 95 ARG A N 1
ATOM 739 C CA . ARG A 1 95 ? -27.564 53.346 -5.467 1.00 45.97 95 ARG A CA 1
ATOM 740 C C . ARG A 1 95 ? -28.510 52.649 -6.429 1.00 45.97 95 ARG A C 1
ATOM 742 O O . ARG A 1 95 ? -28.060 51.666 -7.054 1.00 45.97 95 ARG A O 1
#

pLDDT: mean 87.67, std 14.23, range [45.81, 97.38]

Organism: Coffea canephora (NCBI:txid49390)